Protein AF-A0A7Y2UUT5-F1 (afdb_monomer_lite)

Structure (mmCIF, N/CA/C/O backbone):
data_AF-A0A7Y2UUT5-F1
#
_entry.id   AF-A0A7Y2UUT5-F1
#
loop_
_atom_site.group_PDB
_atom_site.id
_atom_site.type_symbol
_atom_site.label_atom_id
_atom_site.label_alt_id
_atom_site.label_comp_id
_atom_site.label_asym_id
_atom_site.label_entity_id
_atom_site.label_seq_id
_atom_site.pdbx_PDB_ins_code
_atom_site.Cartn_x
_atom_site.Cartn_y
_atom_site.Cartn_z
_atom_site.occupancy
_atom_site.B_iso_or_equiv
_atom_site.auth_seq_id
_atom_site.auth_comp_id
_atom_site.auth_asym_id
_atom_site.auth_atom_id
_atom_site.pdbx_PDB_model_num
ATOM 1 N N . MET A 1 1 ? 15.983 -1.325 14.471 1.00 35.75 1 MET A N 1
ATOM 2 C CA . MET A 1 1 ? 16.164 -0.103 13.661 1.00 35.75 1 MET A CA 1
ATOM 3 C C . MET A 1 1 ? 14.786 0.358 13.224 1.00 35.75 1 MET A C 1
ATOM 5 O O . MET A 1 1 ? 14.142 -0.347 12.461 1.00 35.75 1 MET A O 1
ATOM 9 N N . SER A 1 2 ? 14.347 1.471 13.817 1.00 39.31 2 SER A N 1
ATOM 10 C CA . SER A 1 2 ? 13.038 2.132 13.699 1.00 39.31 2 SER A CA 1
ATOM 11 C C . SER A 1 2 ? 11.825 1.318 14.170 1.00 39.31 2 SER A C 1
ATOM 13 O O . SER A 1 2 ? 11.145 0.676 13.376 1.00 39.31 2 SER A O 1
ATOM 15 N N . GLU A 1 3 ? 11.505 1.414 15.466 1.00 42.03 3 GLU A N 1
ATOM 16 C CA . GLU A 1 3 ? 10.149 1.175 15.989 1.00 42.03 3 GLU A CA 1
ATOM 17 C C . GLU A 1 3 ? 9.208 2.262 15.443 1.00 42.03 3 GLU A C 1
ATOM 19 O O . GLU A 1 3 ? 8.818 3.206 16.126 1.00 42.03 3 GLU A O 1
ATOM 24 N N . TRP A 1 4 ? 8.884 2.178 14.154 1.00 55.88 4 TRP A N 1
ATOM 25 C CA . TRP A 1 4 ? 7.824 2.985 13.577 1.00 55.88 4 TRP A CA 1
ATOM 26 C C . TRP A 1 4 ? 6.498 2.378 14.050 1.00 55.88 4 TRP A C 1
ATOM 28 O O . TRP A 1 4 ? 5.999 1.419 13.464 1.00 55.88 4 TRP A O 1
ATOM 38 N N . LYS A 1 5 ? 5.916 2.922 15.125 1.00 54.75 5 LYS A N 1
ATOM 39 C CA . LYS A 1 5 ? 4.514 2.663 15.487 1.00 54.75 5 LYS A CA 1
ATOM 40 C C . LYS A 1 5 ? 3.604 3.377 14.490 1.00 54.75 5 LYS A C 1
ATOM 42 O O . LYS A 1 5 ? 3.038 4.430 14.774 1.00 54.75 5 LYS A O 1
ATOM 47 N N . ALA A 1 6 ? 3.487 2.828 13.286 1.00 69.31 6 ALA A N 1
ATOM 48 C CA . ALA A 1 6 ? 2.450 3.256 12.363 1.00 69.31 6 ALA A CA 1
ATOM 49 C C . ALA A 1 6 ? 1.147 2.705 12.911 1.00 69.31 6 ALA A C 1
ATOM 51 O O . ALA A 1 6 ? 0.921 1.498 12.887 1.00 69.31 6 ALA A O 1
ATOM 52 N N . LYS A 1 7 ? 0.282 3.587 13.385 1.00 76.38 7 LYS A N 1
ATOM 53 C CA . LYS A 1 7 ? -1.120 3.237 13.544 1.00 76.38 7 LYS A CA 1
ATOM 54 C C . LYS A 1 7 ? -1.761 3.199 12.156 1.00 76.38 7 LYS A C 1
ATOM 56 O O . LYS A 1 7 ? -1.414 4.035 11.316 1.00 76.38 7 LYS A O 1
ATOM 61 N N . ARG A 1 8 ? -2.690 2.273 11.909 1.00 82.44 8 ARG A N 1
ATOM 62 C CA . ARG A 1 8 ? -3.539 2.343 10.712 1.00 82.44 8 ARG A CA 1
ATOM 63 C C . ARG A 1 8 ? -4.267 3.685 10.730 1.00 82.44 8 ARG A C 1
ATOM 65 O O . ARG A 1 8 ? -5.006 3.981 11.667 1.00 82.44 8 ARG A O 1
ATOM 72 N N . PHE A 1 9 ? -4.000 4.501 9.717 1.00 83.25 9 PHE A N 1
ATOM 73 C CA . PHE A 1 9 ? -4.588 5.834 9.555 1.00 83.25 9 PHE A CA 1
ATOM 74 C C . PHE A 1 9 ? -5.481 5.934 8.316 1.00 83.25 9 PHE A C 1
ATOM 76 O O . PHE A 1 9 ? -6.076 6.984 8.095 1.00 83.25 9 PHE A O 1
ATOM 83 N N . TRP A 1 10 ? -5.545 4.870 7.516 1.00 87.56 10 TRP A N 1
ATOM 84 C CA . TRP A 1 10 ? -6.342 4.798 6.299 1.00 87.56 10 TRP A CA 1
ATOM 85 C C . TRP A 1 10 ? -7.544 3.879 6.477 1.00 87.56 10 TRP A C 1
ATOM 87 O O . TRP A 1 10 ? -7.522 2.941 7.285 1.00 87.56 10 TRP A O 1
ATOM 97 N N . LYS A 1 11 ? -8.583 4.140 5.692 1.00 84.25 11 LYS A N 1
ATOM 98 C CA . LYS A 1 11 ? -9.802 3.345 5.653 1.00 84.25 11 LYS A CA 1
ATOM 99 C C . LYS A 1 11 ? -9.716 2.248 4.601 1.00 84.25 11 LYS A C 1
ATOM 101 O O . LYS A 1 11 ? -10.016 1.110 4.937 1.00 84.25 11 LYS A O 1
ATOM 106 N N . GLU A 1 12 ? -9.243 2.566 3.402 1.00 86.69 12 GLU A N 1
ATOM 107 C CA . GLU A 1 12 ? -9.221 1.660 2.251 1.00 86.69 12 GLU A CA 1
ATOM 108 C C . GLU A 1 12 ? -7.841 1.629 1.581 1.00 86.69 12 GLU A C 1
ATOM 110 O O . GLU A 1 12 ? -7.150 2.651 1.497 1.00 86.69 12 GLU A O 1
ATOM 115 N N . ALA A 1 13 ? -7.441 0.447 1.103 1.00 91.31 13 ALA A N 1
ATOM 116 C CA . ALA A 1 13 ? -6.255 0.251 0.278 1.00 91.31 13 ALA A CA 1
ATOM 117 C C . ALA A 1 13 ? -6.666 -0.152 -1.144 1.00 91.31 13 ALA A C 1
ATOM 119 O O . ALA A 1 13 ? -7.310 -1.178 -1.346 1.00 91.31 13 ALA A O 1
ATOM 120 N N . ALA A 1 14 ? -6.256 0.640 -2.130 1.00 91.12 14 ALA A N 1
ATOM 121 C CA . ALA A 1 14 ? -6.550 0.421 -3.539 1.00 91.12 14 ALA A CA 1
ATOM 122 C C . ALA A 1 14 ? -5.261 0.344 -4.361 1.00 91.12 14 ALA A C 1
ATOM 124 O O . ALA A 1 14 ? -4.234 0.924 -4.005 1.00 91.12 14 ALA A O 1
ATOM 125 N N . VAL A 1 15 ? -5.326 -0.363 -5.484 1.00 92.56 15 VAL A N 1
ATOM 126 C CA . VAL A 1 15 ? -4.252 -0.403 -6.478 1.00 92.56 15 VAL A CA 1
ATOM 127 C C . VAL A 1 15 ? -4.590 0.568 -7.594 1.00 92.56 15 VAL A C 1
ATOM 129 O O . VAL A 1 15 ? -5.697 0.536 -8.125 1.00 92.56 15 VAL A O 1
ATOM 132 N N . GLU A 1 16 ? -3.627 1.396 -7.974 1.00 91.69 16 GLU A N 1
ATOM 133 C CA . GLU A 1 16 ? -3.733 2.267 -9.137 1.00 91.69 16 GLU A CA 1
ATOM 134 C C . GLU A 1 16 ? -2.534 2.098 -10.070 1.00 91.69 16 GLU A C 1
ATOM 136 O O . GLU A 1 16 ? -1.418 1.803 -9.634 1.00 91.69 16 GLU A O 1
ATOM 141 N N . ASP A 1 17 ? -2.770 2.319 -11.362 1.00 89.94 17 ASP A N 1
ATOM 142 C CA . ASP A 1 17 ? -1.715 2.410 -12.365 1.00 89.94 17 ASP A CA 1
ATOM 143 C C . ASP A 1 17 ? -0.791 3.595 -12.052 1.00 89.94 17 ASP A C 1
ATOM 145 O O . ASP A 1 17 ? -1.229 4.714 -11.766 1.00 89.94 17 ASP A O 1
ATOM 149 N N . ALA A 1 18 ? 0.512 3.340 -12.088 1.00 87.25 18 ALA A N 1
ATOM 150 C CA . ALA A 1 18 ? 1.550 4.327 -11.849 1.00 87.25 18 ALA A CA 1
ATOM 151 C C . ALA A 1 18 ? 2.574 4.295 -12.981 1.00 87.25 18 ALA A C 1
ATOM 153 O O . ALA A 1 18 ? 2.682 3.326 -13.732 1.00 87.25 18 ALA A O 1
ATOM 154 N N . ASP A 1 19 ? 3.354 5.364 -13.091 1.00 81.25 19 ASP A N 1
ATOM 155 C CA . ASP A 1 19 ? 4.356 5.468 -14.143 1.00 81.25 19 ASP A CA 1
ATOM 156 C C . ASP A 1 19 ? 5.434 4.385 -13.946 1.00 81.25 19 ASP A C 1
ATOM 158 O O . ASP A 1 19 ? 6.197 4.411 -12.977 1.00 81.25 19 ASP A O 1
ATOM 162 N N . GLY A 1 20 ? 5.434 3.378 -14.824 1.00 81.75 20 GLY A N 1
ATOM 163 C CA . GLY A 1 20 ? 6.315 2.210 -14.734 1.00 81.75 20 GLY A CA 1
ATOM 164 C C . GLY A 1 20 ? 5.796 1.022 -13.909 1.00 81.75 20 GLY A C 1
ATOM 165 O O . GLY A 1 20 ? 6.583 0.120 -13.625 1.00 81.75 20 GLY A O 1
ATOM 166 N N . GLY A 1 21 ? 4.511 0.978 -13.532 1.00 89.25 21 GLY A N 1
ATOM 167 C CA . GLY A 1 21 ? 3.918 -0.191 -12.871 1.00 89.25 21 GLY A CA 1
ATOM 168 C C . GLY A 1 21 ? 2.606 0.102 -12.144 1.00 89.25 21 GLY A C 1
ATOM 169 O O . GLY A 1 21 ? 1.736 0.798 -12.652 1.00 89.25 21 GLY A O 1
ATOM 170 N N . PHE A 1 22 ? 2.466 -0.433 -10.934 1.00 92.38 22 PHE A N 1
ATOM 171 C CA . PHE A 1 22 ? 1.272 -0.308 -10.099 1.00 92.38 22 PHE A CA 1
ATOM 172 C C . PHE A 1 22 ? 1.651 0.212 -8.717 1.00 92.38 22 PHE A C 1
ATOM 174 O O . PHE A 1 22 ? 2.539 -0.337 -8.065 1.00 92.38 22 PHE A O 1
ATOM 181 N N . ALA A 1 23 ? 0.975 1.257 -8.255 1.00 91.44 23 ALA A N 1
ATOM 182 C CA . ALA A 1 23 ? 1.154 1.803 -6.920 1.00 91.44 23 ALA A CA 1
ATOM 183 C C . ALA A 1 23 ? -0.028 1.434 -6.025 1.00 91.44 23 ALA A C 1
ATOM 185 O O . ALA A 1 23 ? -1.184 1.445 -6.443 1.00 91.44 23 ALA A O 1
ATOM 186 N N . VAL A 1 24 ? 0.265 1.164 -4.756 1.00 91.00 24 VAL A N 1
ATOM 187 C CA . VAL A 1 24 ? -0.773 1.005 -3.734 1.00 91.00 24 VAL A CA 1
ATOM 188 C C . VAL A 1 24 ? -1.071 2.369 -3.128 1.00 91.00 24 VAL A C 1
ATOM 190 O O . VAL A 1 24 ? -0.154 3.100 -2.741 1.00 91.00 24 VAL A O 1
ATOM 193 N N . LYS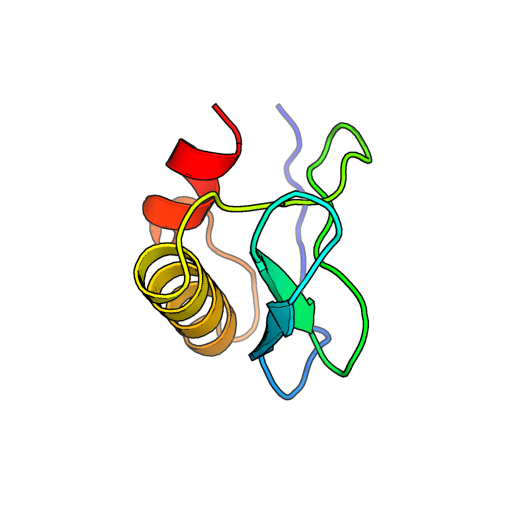 A 1 25 ? -2.350 2.726 -3.053 1.00 91.50 25 LYS A N 1
ATOM 194 C CA . LYS A 1 25 ? -2.845 3.954 -2.442 1.00 91.50 25 LYS A CA 1
ATOM 195 C C . LYS A 1 25 ? -3.718 3.638 -1.242 1.00 91.50 25 LYS A C 1
ATOM 197 O O . LYS A 1 25 ? -4.607 2.801 -1.309 1.00 91.50 25 LYS A O 1
ATOM 202 N N . LEU A 1 26 ? -3.476 4.361 -0.160 1.00 90.44 26 LEU A N 1
ATOM 203 C CA . LEU A 1 26 ? -4.244 4.300 1.073 1.00 90.44 26 LEU A CA 1
ATOM 204 C C . LEU A 1 26 ? -5.071 5.580 1.162 1.00 90.44 26 LEU A C 1
ATOM 206 O O . LEU A 1 26 ? -4.493 6.667 1.234 1.00 90.44 26 LEU A O 1
ATOM 210 N N . ASP A 1 27 ? -6.395 5.474 1.077 1.00 88.69 27 ASP A N 1
ATOM 211 C CA . ASP A 1 27 ? -7.314 6.620 0.959 1.00 88.69 27 ASP A CA 1
ATOM 212 C C . ASP A 1 27 ? -6.871 7.640 -0.116 1.00 88.69 27 ASP A C 1
ATOM 214 O O . ASP A 1 27 ? -6.816 8.853 0.107 1.00 88.69 27 ASP A O 1
ATOM 218 N N . GLY A 1 28 ? -6.452 7.143 -1.284 1.00 85.38 28 GLY A N 1
ATOM 219 C CA . GLY A 1 28 ? -5.965 7.970 -2.396 1.00 85.38 28 GLY A CA 1
ATOM 220 C C . GLY A 1 28 ? -4.533 8.503 -2.240 1.00 85.38 28 GLY A C 1
ATOM 221 O O . GLY A 1 28 ? -4.016 9.148 -3.157 1.00 85.38 28 GLY A O 1
ATOM 222 N N . ARG A 1 29 ? -3.842 8.221 -1.126 1.00 86.50 29 ARG A N 1
ATOM 223 C CA . ARG A 1 29 ? -2.435 8.603 -0.921 1.00 86.50 29 ARG A CA 1
ATOM 224 C C . ARG A 1 29 ? -1.491 7.456 -1.287 1.00 86.50 29 ARG A C 1
ATOM 226 O O . ARG A 1 29 ? -1.604 6.390 -0.690 1.00 86.50 29 ARG A O 1
ATOM 233 N N . PRO A 1 30 ? -0.521 7.655 -2.196 1.00 86.75 30 PRO A N 1
ATOM 234 C CA . PRO A 1 30 ? 0.413 6.598 -2.568 1.00 86.75 30 PRO A CA 1
ATOM 235 C C . PRO A 1 30 ? 1.286 6.182 -1.384 1.00 86.75 30 PRO A C 1
ATOM 237 O O . PRO A 1 30 ? 1.859 7.029 -0.687 1.00 86.75 30 PRO A O 1
ATOM 240 N N . VAL A 1 31 ? 1.409 4.870 -1.188 1.00 85.62 31 VAL A N 1
ATOM 241 C CA . VAL A 1 31 ? 2.307 4.267 -0.205 1.00 85.62 31 VAL A CA 1
ATOM 242 C C . VAL A 1 31 ? 3.744 4.596 -0.580 1.00 85.62 31 VAL A C 1
ATOM 244 O O . VAL A 1 31 ? 4.176 4.446 -1.728 1.00 85.62 31 VAL A O 1
ATOM 247 N N . LYS A 1 32 ? 4.500 5.049 0.418 1.00 83.62 32 LYS A N 1
ATOM 248 C CA . LYS A 1 32 ? 5.928 5.320 0.289 1.00 83.62 32 LYS A CA 1
ATOM 249 C C . LYS A 1 32 ? 6.715 4.383 1.183 1.00 83.62 32 LYS A C 1
ATOM 251 O O . LYS A 1 32 ? 6.297 4.069 2.295 1.00 83.62 32 LYS A O 1
ATOM 256 N N . THR A 1 33 ? 7.881 3.985 0.704 1.00 80.81 33 THR A N 1
ATOM 257 C CA . THR A 1 33 ? 8.846 3.238 1.499 1.00 80.81 33 THR A CA 1
ATOM 258 C C . THR A 1 33 ? 9.492 4.140 2.554 1.00 80.81 33 THR A C 1
ATOM 260 O O . THR A 1 33 ? 9.490 5.370 2.407 1.00 80.81 33 THR A O 1
ATOM 263 N N . PRO A 1 34 ? 10.123 3.570 3.597 1.00 76.06 34 PRO A N 1
ATOM 264 C CA . PRO A 1 34 ? 10.906 4.344 4.563 1.00 76.06 34 PRO A CA 1
ATOM 265 C C . PRO A 1 34 ? 11.997 5.216 3.917 1.00 76.06 34 PRO A C 1
ATOM 267 O O . PRO A 1 34 ? 12.346 6.267 4.447 1.00 76.06 34 PRO A O 1
ATOM 270 N N . ALA A 1 35 ? 12.482 4.835 2.730 1.00 78.00 35 ALA A N 1
ATOM 271 C CA . ALA A 1 35 ? 13.421 5.615 1.924 1.00 78.00 35 ALA A CA 1
ATOM 272 C C . ALA A 1 35 ? 12.763 6.775 1.139 1.00 78.00 35 ALA A C 1
ATOM 274 O O . ALA A 1 35 ? 13.395 7.357 0.258 1.00 78.00 35 ALA A O 1
ATOM 275 N N . LYS A 1 36 ? 11.495 7.109 1.426 1.00 78.50 36 LYS A N 1
ATOM 276 C CA . LYS A 1 36 ? 10.671 8.112 0.725 1.00 78.50 36 LYS A CA 1
ATOM 277 C C . LYS A 1 36 ? 10.469 7.828 -0.771 1.00 78.50 36 LYS A C 1
ATOM 279 O O . LYS A 1 36 ? 10.119 8.743 -1.516 1.00 78.50 36 LYS A O 1
ATOM 284 N N . ARG A 1 37 ? 10.648 6.580 -1.216 1.00 81.75 37 ARG A N 1
ATOM 285 C CA . ARG A 1 37 ? 10.392 6.171 -2.606 1.00 81.75 37 ARG A CA 1
ATOM 286 C C . ARG A 1 37 ? 8.947 5.716 -2.762 1.00 81.75 37 ARG A C 1
ATOM 288 O O . ARG A 1 37 ? 8.377 5.163 -1.824 1.00 81.75 37 ARG A O 1
ATOM 295 N N . ALA A 1 38 ? 8.354 5.965 -3.926 1.00 83.50 38 ALA A N 1
ATOM 296 C CA . ALA A 1 38 ? 7.0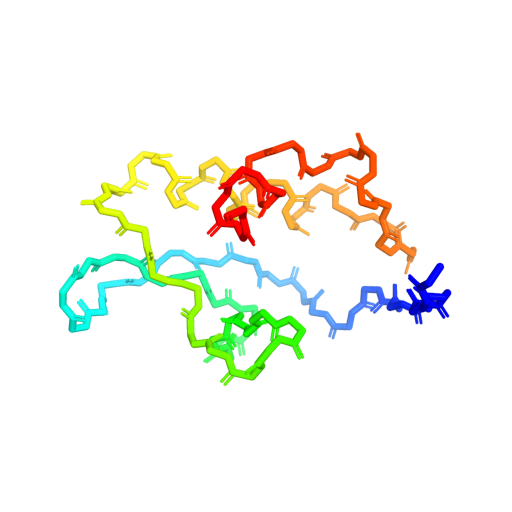54 5.394 -4.258 1.00 83.50 38 ALA A CA 1
ATOM 297 C C . ALA A 1 38 ? 7.180 3.867 -4.329 1.00 83.50 38 ALA A C 1
ATOM 299 O O . ALA A 1 38 ? 8.127 3.358 -4.931 1.00 83.50 38 ALA A O 1
ATOM 300 N N . LEU A 1 39 ? 6.255 3.150 -3.692 1.00 85.75 39 LEU A N 1
ATOM 301 C CA . LEU A 1 39 ? 6.187 1.698 -3.800 1.00 85.75 39 LEU A CA 1
ATOM 302 C C . LEU A 1 39 ? 5.498 1.346 -5.124 1.00 85.75 39 LEU A C 1
ATOM 304 O O . LEU A 1 39 ? 4.269 1.322 -5.187 1.00 85.75 39 LEU A O 1
ATOM 308 N N . ILE A 1 40 ? 6.294 1.138 -6.174 1.00 89.06 40 ILE A N 1
ATOM 309 C CA . ILE A 1 40 ? 5.809 0.735 -7.498 1.00 89.06 40 ILE A CA 1
ATOM 310 C C . ILE A 1 40 ? 6.128 -0.739 -7.710 1.00 89.06 40 ILE A C 1
ATOM 312 O O . ILE A 1 40 ? 7.270 -1.173 -7.569 1.00 89.06 40 ILE A O 1
ATOM 316 N N . LEU A 1 41 ? 5.094 -1.500 -8.039 1.00 88.94 41 LEU A N 1
ATOM 317 C CA . LEU A 1 41 ? 5.145 -2.931 -8.277 1.00 88.94 41 LEU A CA 1
ATOM 318 C C . LEU A 1 41 ? 5.039 -3.203 -9.781 1.00 88.94 41 LEU A C 1
ATOM 320 O O . LEU A 1 41 ? 4.280 -2.526 -10.471 1.00 88.94 41 LEU A O 1
ATOM 324 N N . PRO A 1 42 ? 5.761 -4.203 -10.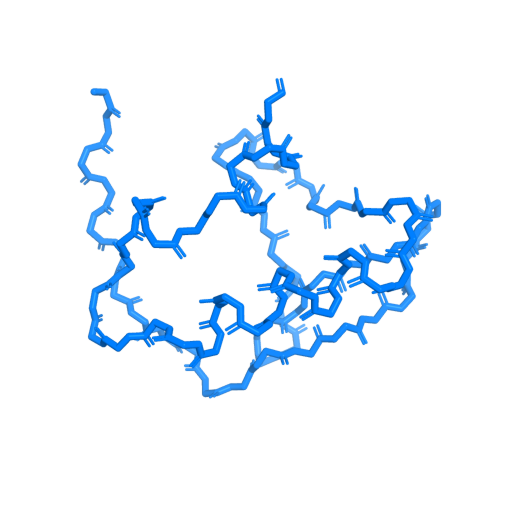309 1.00 89.81 42 PRO A N 1
ATOM 325 C CA . PRO A 1 42 ? 5.809 -4.460 -11.748 1.00 89.81 42 PRO A CA 1
ATOM 326 C C . PRO A 1 42 ? 4.511 -5.067 -12.294 1.00 89.81 42 PRO A C 1
ATOM 328 O O . PRO A 1 42 ? 4.262 -5.016 -13.495 1.00 89.81 42 PRO A O 1
ATOM 331 N N . THR A 1 43 ? 3.690 -5.677 -11.434 1.00 89.81 43 THR A N 1
ATOM 332 C CA . THR A 1 43 ? 2.466 -6.371 -11.844 1.00 89.81 43 THR A CA 1
ATOM 333 C C . THR A 1 43 ? 1.302 -6.040 -10.920 1.00 89.81 43 THR A C 1
ATOM 335 O O . THR A 1 43 ? 1.469 -5.895 -9.705 1.00 89.81 43 THR A O 1
ATOM 338 N N . ARG A 1 44 ? 0.102 -5.967 -11.502 1.00 89.94 44 ARG A N 1
ATOM 339 C CA . ARG A 1 44 ? -1.143 -5.696 -10.779 1.00 89.94 44 ARG A CA 1
ATOM 340 C C . ARG A 1 44 ? -1.455 -6.729 -9.691 1.00 89.94 44 ARG A C 1
ATOM 342 O O . ARG A 1 44 ? -1.738 -6.298 -8.579 1.00 89.94 44 ARG A O 1
ATOM 349 N N . PRO A 1 45 ? -1.339 -8.053 -9.928 1.00 90.62 45 PRO A N 1
ATOM 350 C CA . PRO A 1 45 ? -1.644 -9.042 -8.894 1.00 90.62 45 PRO A CA 1
ATOM 351 C C . PRO A 1 45 ? -0.742 -8.899 -7.663 1.00 90.62 45 PRO A C 1
ATOM 353 O O . PRO A 1 45 ? -1.191 -9.066 -6.536 1.00 90.62 45 PRO A O 1
ATOM 356 N N . MET A 1 46 ? 0.529 -8.529 -7.858 1.00 89.44 46 MET A N 1
ATOM 357 C CA . MET A 1 46 ? 1.445 -8.277 -6.746 1.00 89.44 46 MET A CA 1
ATOM 358 C C . MET A 1 46 ? 1.024 -7.040 -5.942 1.00 89.44 46 MET A C 1
ATOM 360 O O . MET A 1 46 ? 1.088 -7.055 -4.715 1.00 89.44 46 MET A O 1
ATOM 364 N N . ALA A 1 47 ? 0.548 -5.992 -6.619 1.00 90.81 47 ALA A N 1
ATOM 365 C CA . ALA A 1 47 ? -0.011 -4.812 -5.967 1.00 90.81 47 ALA A CA 1
ATOM 366 C C . ALA A 1 47 ? -1.315 -5.092 -5.227 1.00 90.81 47 ALA A C 1
ATOM 368 O O . ALA A 1 47 ? -1.505 -4.552 -4.142 1.00 90.81 47 ALA A O 1
ATOM 369 N N . GLU A 1 48 ? -2.170 -5.966 -5.752 1.00 91.81 48 GLU A N 1
ATOM 370 C CA . GLU A 1 48 ? -3.407 -6.378 -5.083 1.00 91.81 48 GLU A CA 1
ATOM 371 C C . GLU A 1 48 ? -3.112 -7.165 -3.802 1.00 91.81 48 GLU A C 1
ATOM 373 O O . GLU A 1 48 ? -3.727 -6.895 -2.773 1.00 91.81 48 GLU A O 1
ATOM 378 N N . VAL A 1 49 ? -2.113 -8.056 -3.815 1.00 91.56 49 VAL A N 1
ATOM 379 C CA . VAL A 1 49 ? -1.651 -8.752 -2.600 1.00 91.56 49 VAL A CA 1
ATOM 380 C C . VAL A 1 49 ? -1.138 -7.754 -1.565 1.0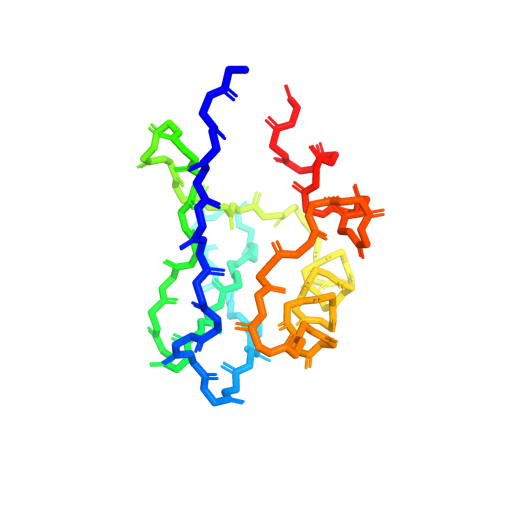0 91.56 49 VAL A C 1
ATOM 382 O O . VAL A 1 49 ? -1.519 -7.830 -0.401 1.00 91.56 49 VAL A O 1
ATOM 385 N N . VAL A 1 50 ? -0.313 -6.788 -1.982 1.00 90.12 50 VAL A N 1
ATOM 386 C CA . VAL A 1 50 ? 0.172 -5.735 -1.081 1.00 90.12 50 VAL A CA 1
ATOM 387 C C . VAL A 1 50 ? -1.006 -4.924 -0.533 1.00 90.12 50 VAL A C 1
ATOM 389 O O . VAL A 1 50 ? -1.119 -4.780 0.678 1.00 90.12 50 VAL A O 1
ATOM 392 N N . ALA A 1 51 ? -1.924 -4.445 -1.373 1.00 90.88 51 ALA A N 1
ATOM 393 C CA . ALA A 1 51 ? -3.107 -3.710 -0.928 1.00 90.88 51 ALA A CA 1
ATOM 394 C C . ALA A 1 51 ? -3.944 -4.515 0.082 1.00 90.88 51 ALA A C 1
ATOM 396 O O . ALA A 1 51 ? -4.325 -3.966 1.113 1.00 90.88 51 ALA A O 1
ATOM 397 N N . ALA A 1 52 ? -4.137 -5.817 -0.144 1.00 90.44 52 ALA A N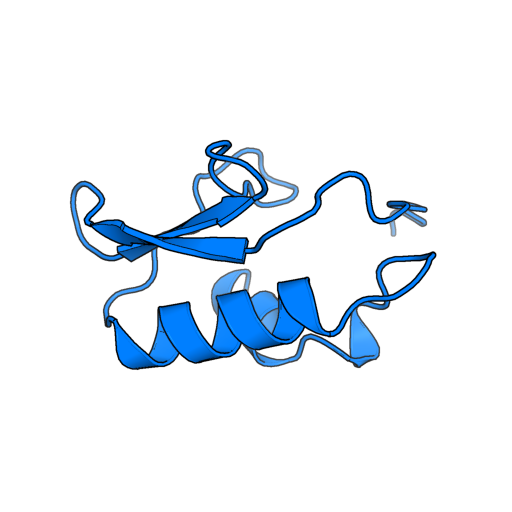 1
ATOM 398 C CA . ALA A 1 52 ? -4.812 -6.704 0.800 1.00 90.44 52 ALA A CA 1
ATOM 399 C C . ALA A 1 52 ? -4.056 -6.835 2.136 1.00 90.44 52 ALA A C 1
ATOM 401 O O . ALA A 1 52 ? -4.682 -6.818 3.191 1.00 90.44 52 ALA A O 1
ATOM 402 N N . GLU A 1 53 ? -2.718 -6.901 2.133 1.00 89.88 53 GLU A N 1
ATOM 403 C CA . GLU A 1 53 ? -1.918 -6.880 3.370 1.00 89.88 53 GLU A CA 1
ATOM 404 C C . GLU A 1 53 ? -2.109 -5.578 4.159 1.00 89.88 53 GLU A C 1
ATOM 406 O O . GLU A 1 53 ? -2.184 -5.614 5.389 1.00 89.88 53 GLU A O 1
ATOM 411 N N . TRP A 1 54 ? -2.170 -4.436 3.462 1.00 88.38 54 TRP A N 1
ATOM 412 C CA . TRP A 1 54 ? -2.422 -3.122 4.062 1.00 88.38 54 TRP A CA 1
ATOM 413 C C . TRP A 1 54 ? -3.857 -2.999 4.587 1.00 88.38 54 TRP A C 1
ATOM 415 O O . TRP A 1 54 ? -4.068 -2.394 5.640 1.00 88.38 54 TRP A O 1
ATOM 425 N N . ASP A 1 55 ? -4.833 -3.585 3.895 1.00 88.56 55 ASP A N 1
ATOM 426 C CA . ASP A 1 55 ? -6.230 -3.617 4.331 1.00 88.56 55 ASP A CA 1
ATOM 427 C C . ASP A 1 55 ? -6.487 -4.625 5.464 1.00 88.56 55 ASP A C 1
ATOM 429 O O . ASP A 1 55 ? -7.393 -4.437 6.269 1.00 88.56 55 ASP A O 1
ATOM 433 N N . ALA A 1 56 ? -5.644 -5.645 5.612 1.00 88.06 56 ALA A N 1
ATOM 434 C CA . ALA A 1 56 ? -5.701 -6.587 6.728 1.00 88.06 56 ALA A CA 1
ATOM 435 C C . ALA A 1 56 ? -5.062 -6.051 8.028 1.00 88.06 56 ALA A C 1
ATOM 437 O O . ALA A 1 56 ? -5.177 -6.685 9.077 1.00 88.06 56 ALA A O 1
ATOM 438 N N . GLN A 1 57 ? -4.360 -4.909 7.999 1.00 85.50 57 GLN A N 1
ATOM 439 C CA . GLN A 1 57 ? -3.767 -4.336 9.214 1.00 85.50 57 GLN A CA 1
ATOM 440 C C . GLN A 1 57 ? -4.844 -3.732 10.119 1.00 85.50 57 GLN A C 1
ATOM 442 O O . GLN A 1 57 ? -5.578 -2.845 9.701 1.00 85.50 57 GLN A O 1
ATOM 447 N N . GLU A 1 58 ? -4.885 -4.101 11.395 1.00 80.81 58 GLU A N 1
ATOM 448 C CA . GLU A 1 58 ? -5.805 -3.504 12.369 1.00 80.81 58 GLU A CA 1
ATOM 449 C C . GLU A 1 58 ? -5.046 -2.850 13.523 1.00 80.81 58 GLU A C 1
ATOM 451 O O . GLU A 1 58 ? -4.177 -3.456 14.153 1.00 80.81 58 GLU A O 1
ATOM 456 N N . GLY A 1 59 ? -5.393 -1.597 13.830 1.00 81.62 59 GLY A N 1
ATOM 457 C CA . GLY A 1 59 ? -4.791 -0.844 14.929 1.00 81.62 59 GLY A CA 1
ATOM 458 C C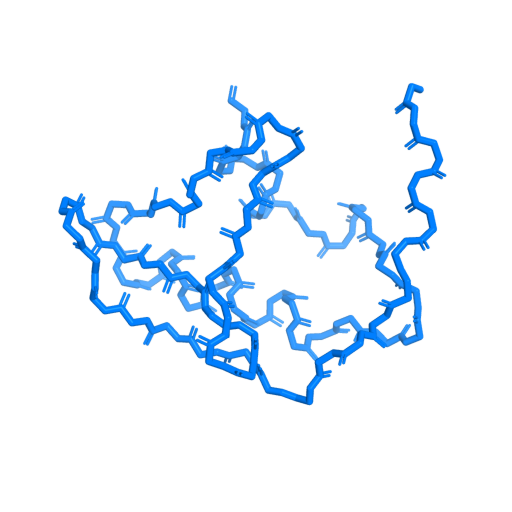 . GLY A 1 59 ? -3.354 -0.415 14.637 1.00 81.62 59 GLY A C 1
ATOM 459 O O . GLY A 1 59 ? -3.128 0.740 14.290 1.00 81.62 59 GLY A O 1
ATOM 460 N N . GLU A 1 60 ? -2.391 -1.321 14.771 1.00 82.19 60 GLU A N 1
ATOM 461 C CA . GLU A 1 60 ? -0.963 -1.071 14.540 1.00 82.19 60 GLU A CA 1
ATOM 462 C C . GLU A 1 60 ? -0.467 -1.858 13.323 1.00 82.19 60 GLU A C 1
ATOM 464 O O . GLU A 1 60 ? -0.799 -3.032 13.160 1.00 82.19 60 GLU A O 1
ATOM 469 N N . ILE A 1 61 ? 0.360 -1.228 12.483 1.00 83.31 61 ILE A N 1
ATOM 470 C CA . ILE A 1 61 ? 1.025 -1.922 11.381 1.00 83.31 61 ILE A CA 1
ATOM 471 C C . ILE A 1 61 ? 1.991 -2.939 11.965 1.00 83.31 61 ILE A C 1
ATOM 473 O O . ILE A 1 61 ? 2.901 -2.595 12.721 1.00 83.31 61 ILE A O 1
ATOM 477 N N . LYS A 1 62 ? 1.827 -4.187 11.541 1.00 81.62 62 LYS A N 1
ATOM 478 C CA . LYS A 1 62 ? 2.665 -5.317 11.914 1.00 81.62 62 LYS A CA 1
ATOM 479 C C . LYS A 1 62 ? 3.495 -5.752 10.704 1.00 81.62 62 LYS A C 1
ATOM 481 O O . LYS A 1 62 ? 3.014 -6.545 9.899 1.00 81.62 62 LYS A O 1
ATOM 486 N N . PRO A 1 63 ? 4.770 -5.327 10.582 1.00 80.25 63 PRO A N 1
ATOM 487 C CA . PRO A 1 63 ? 5.609 -5.669 9.427 1.00 80.25 63 PRO A CA 1
ATOM 488 C C . PRO A 1 63 ? 5.799 -7.178 9.209 1.00 80.25 63 PRO A C 1
ATOM 490 O O . PRO A 1 63 ? 6.076 -7.617 8.099 1.00 80.25 63 PRO A O 1
ATOM 493 N N . HIS A 1 64 ? 5.653 -7.985 10.264 1.00 80.50 64 HIS A N 1
ATOM 494 C CA . HIS A 1 64 ? 5.717 -9.447 10.192 1.00 80.50 64 HIS A CA 1
ATOM 495 C C . HIS A 1 64 ? 4.508 -10.078 9.482 1.00 80.50 64 HIS A C 1
ATOM 497 O O . HIS A 1 64 ? 4.619 -11.203 9.010 1.00 80.50 64 HIS A O 1
ATOM 503 N N . LEU A 1 65 ? 3.387 -9.358 9.380 1.00 81.81 65 LEU A N 1
ATOM 504 C CA . LEU A 1 65 ? 2.196 -9.764 8.629 1.00 81.81 65 LEU A CA 1
ATOM 505 C C . LEU A 1 65 ? 2.191 -9.220 7.192 1.00 81.81 65 LEU A C 1
ATOM 507 O O . LEU A 1 65 ? 1.204 -9.394 6.490 1.00 81.81 65 LEU A O 1
ATOM 511 N N . MET A 1 66 ? 3.268 -8.551 6.762 1.00 85.44 66 MET A N 1
ATOM 512 C CA . MET A 1 66 ? 3.360 -7.906 5.447 1.00 85.44 66 MET A CA 1
ATOM 513 C C . MET A 1 66 ? 4.577 -8.399 4.644 1.00 85.44 66 MET A C 1
ATOM 515 O O . MET A 1 66 ? 5.476 -7.609 4.322 1.00 85.44 66 MET A O 1
ATOM 519 N N . PRO A 1 67 ? 4.686 -9.714 4.366 1.00 84.81 67 PRO A N 1
ATOM 520 C CA . PRO A 1 67 ? 5.812 -10.264 3.622 1.00 84.81 67 PRO A CA 1
ATOM 521 C C . PRO A 1 67 ? 5.915 -9.710 2.195 1.00 84.81 67 PRO A C 1
ATOM 523 O O . PRO A 1 67 ? 7.033 -9.457 1.750 1.00 84.81 67 PRO A O 1
ATOM 526 N N . ALA A 1 68 ? 4.807 -9.470 1.485 1.00 83.75 68 ALA A N 1
ATOM 527 C CA . ALA A 1 68 ? 4.850 -8.933 0.125 1.00 83.75 68 ALA A CA 1
ATOM 528 C C . ALA A 1 68 ? 5.348 -7.485 0.120 1.00 83.75 68 ALA A C 1
ATOM 530 O O . ALA A 1 68 ? 6.241 -7.140 -0.656 1.00 83.75 68 ALA A O 1
ATOM 531 N N . THR A 1 69 ? 4.857 -6.661 1.049 1.00 84.06 69 THR A N 1
ATOM 532 C CA . THR A 1 69 ? 5.345 -5.285 1.233 1.00 84.06 69 THR A CA 1
ATOM 533 C C . THR A 1 69 ? 6.830 -5.257 1.604 1.00 84.06 69 THR A C 1
ATOM 535 O O . THR A 1 69 ? 7.579 -4.404 1.126 1.00 84.06 69 THR A O 1
ATOM 538 N N . LYS A 1 70 ? 7.283 -6.206 2.434 1.00 82.00 70 LYS A N 1
ATOM 539 C CA . LYS A 1 70 ? 8.696 -6.339 2.808 1.00 82.00 70 LYS A CA 1
ATOM 540 C C . LYS A 1 70 ? 9.564 -6.716 1.607 1.00 82.00 70 LYS A C 1
ATOM 542 O O . LYS A 1 70 ? 10.596 -6.085 1.415 1.00 82.00 70 LYS A O 1
ATOM 547 N N . THR A 1 71 ? 9.145 -7.694 0.805 1.00 81.12 71 THR A N 1
ATOM 548 C CA . THR A 1 71 ? 9.854 -8.112 -0.417 1.00 81.12 71 THR A CA 1
ATOM 549 C C . THR A 1 71 ? 9.906 -6.990 -1.450 1.00 81.12 71 THR A C 1
ATOM 551 O O . THR A 1 71 ? 10.932 -6.798 -2.086 1.00 81.12 71 THR A O 1
ATOM 554 N N . ALA A 1 72 ? 8.836 -6.206 -1.582 1.00 78.25 72 ALA A N 1
ATOM 555 C CA . ALA A 1 72 ? 8.786 -5.065 -2.492 1.00 78.25 72 ALA A CA 1
ATOM 556 C C . ALA A 1 72 ? 9.677 -3.881 -2.062 1.00 78.25 72 ALA A C 1
ATOM 558 O O . ALA A 1 72 ? 9.959 -2.997 -2.867 1.00 78.25 72 ALA A O 1
ATOM 559 N N . ASN A 1 73 ? 10.099 -3.846 -0.794 1.00 73.62 73 ASN A N 1
ATOM 560 C CA . ASN A 1 73 ? 10.994 -2.831 -0.235 1.00 73.62 73 ASN A CA 1
ATOM 561 C C . ASN A 1 73 ? 12.436 -3.342 -0.013 1.00 73.62 73 ASN A C 1
ATOM 563 O O . ASN A 1 73 ? 13.253 -2.599 0.533 1.00 73.62 73 ASN A O 1
ATOM 567 N N . ALA A 1 74 ? 12.730 -4.600 -0.360 1.00 62.47 74 ALA A N 1
ATOM 568 C CA . ALA A 1 74 ? 14.080 -5.166 -0.321 1.00 62.47 74 ALA A CA 1
ATOM 569 C C . ALA A 1 74 ? 14.908 -4.668 -1.513 1.00 62.47 74 ALA A C 1
ATOM 571 O O . ALA A 1 74 ? 16.098 -4.351 -1.290 1.00 62.47 74 ALA A O 1
#

pLDDT: mean 82.6, std 11.6, range [35.75, 92.56]

Radius of gyration: 11.42 Å; chains: 1; bounding box: 26×19×31 Å

Sequence (74 aa):
MSEWKAKRFWKEAAVEDADGGFAVKLDGRPVKTPAKRALILPTRPMAEVVAAEWDAQEGEIKPHLMPATKTANA

Secondary structure (DSSP, 8-state):
------B---S-EEEEEETTEEEEEETTEEPB-TTS-B-EESSHHHHHHHHHHHHT--SB--GGG-HHHHHHT-

Foldseek 3Di:
DDPPFDFLPADAWDWDDDDQAIFIDGNNHTDADPVRHGLGDNYDVLSVLQRVLSNPDHGTDDVVSRVSVVVSND